Protein AF-A0A925KWK1-F1 (afdb_monomer_lite)

Foldseek 3Di:
DDDQPDPDDAQQWKFFPPPQVRQTWGFHDWDADPPRFTWTWTDRDPDIDTDGPVRMDSDRDHDD

Secondary structure (DSSP, 8-state):
------SS-TT-EEEETT-TT---EEEEEEEEPGGG-EEEEEEETTEEEEEEGGGEESS-----

Radius of gyration: 12.03 Å; chains: 1; bounding box: 30×22×37 Å

Sequence (64 aa):
MIVLNNKYEFGDIVYLKTDTDQHPRIVTAFISCPAGDILYEVNCGTIASRHYEFEITADKVVQV

Structure (mmCIF, N/CA/C/O backbone):
data_AF-A0A925KWK1-F1
#
_entry.id   AF-A0A925KWK1-F1
#
loop_
_atom_site.group_PDB
_atom_site.id
_atom_site.type_symbol
_atom_site.label_atom_id
_atom_site.label_alt_id
_atom_site.label_comp_id
_atom_site.label_asym_id
_atom_site.label_entity_id
_atom_site.label_seq_id
_atom_site.pdbx_PDB_ins_code
_atom_site.Cartn_x
_atom_site.Cartn_y
_atom_site.Cartn_z
_atom_site.occupancy
_atom_site.B_iso_or_equiv
_atom_site.auth_seq_id
_atom_site.auth_comp_id
_atom_site.auth_asym_id
_atom_site.auth_atom_id
_atom_site.pdbx_PDB_model_num
ATOM 1 N N . MET A 1 1 ? 18.208 1.519 -15.208 1.00 64.00 1 MET A N 1
ATOM 2 C CA . MET A 1 1 ? 17.588 0.690 -14.155 1.00 64.00 1 MET A CA 1
ATOM 3 C C . MET A 1 1 ? 17.105 1.644 -13.080 1.00 64.00 1 MET A C 1
ATOM 5 O O . MET A 1 1 ? 17.901 2.471 -12.656 1.00 64.00 1 MET A O 1
ATOM 9 N N . ILE A 1 2 ? 15.821 1.603 -12.729 1.00 75.88 2 ILE A N 1
ATOM 10 C CA . ILE A 1 2 ? 15.273 2.370 -11.603 1.00 75.88 2 ILE A CA 1
ATOM 11 C C . ILE A 1 2 ? 15.197 1.399 -10.430 1.00 75.88 2 ILE A C 1
ATOM 13 O O . ILE A 1 2 ? 14.697 0.290 -10.598 1.00 75.88 2 ILE A O 1
ATOM 17 N N . VAL A 1 3 ? 15.740 1.798 -9.285 1.00 81.75 3 VAL A N 1
ATOM 18 C CA . VAL A 1 3 ? 15.645 1.041 -8.035 1.00 81.75 3 VAL A CA 1
ATOM 19 C C . VAL A 1 3 ? 14.633 1.766 -7.163 1.00 81.75 3 VAL A C 1
ATOM 21 O O . VAL A 1 3 ? 14.808 2.950 -6.881 1.00 81.75 3 VAL A O 1
ATOM 24 N N . LEU A 1 4 ? 13.567 1.067 -6.787 1.00 83.50 4 LEU A N 1
ATOM 25 C CA . LEU A 1 4 ? 12.588 1.553 -5.822 1.00 83.50 4 LEU A CA 1
ATOM 26 C C . LEU A 1 4 ? 13.012 1.048 -4.444 1.00 83.50 4 LEU A C 1
ATOM 28 O O . LEU A 1 4 ? 13.306 -0.133 -4.294 1.00 83.50 4 LEU A O 1
ATOM 32 N N . ASN A 1 5 ? 13.094 1.946 -3.466 1.00 86.50 5 ASN A N 1
ATOM 33 C CA . ASN A 1 5 ? 13.393 1.590 -2.083 1.00 86.50 5 ASN A CA 1
ATOM 34 C C . ASN A 1 5 ? 12.079 1.520 -1.298 1.00 86.50 5 ASN A C 1
ATOM 36 O O . ASN A 1 5 ? 11.691 2.482 -0.639 1.00 86.50 5 ASN A O 1
ATOM 40 N N . ASN A 1 6 ? 11.347 0.422 -1.479 1.00 92.00 6 ASN A N 1
ATOM 41 C CA . ASN A 1 6 ? 10.077 0.159 -0.812 1.00 92.00 6 ASN A CA 1
ATOM 42 C C . ASN A 1 6 ? 10.299 -0.531 0.544 1.00 92.00 6 ASN A C 1
ATOM 44 O O . ASN A 1 6 ? 11.164 -1.387 0.695 1.00 92.00 6 ASN A O 1
ATOM 48 N N . LYS A 1 7 ? 9.486 -0.162 1.533 1.00 95.38 7 LYS A N 1
ATOM 49 C CA . LYS A 1 7 ? 9.440 -0.767 2.870 1.00 95.38 7 LYS A CA 1
ATOM 50 C C . LYS A 1 7 ? 8.478 -1.950 2.961 1.00 95.38 7 LYS A C 1
ATOM 52 O O . LYS A 1 7 ? 8.685 -2.829 3.791 1.00 95.38 7 LYS A O 1
ATOM 57 N N . TYR A 1 8 ? 7.423 -1.930 2.153 1.00 96.44 8 TYR A N 1
ATOM 58 C CA . TYR A 1 8 ? 6.409 -2.982 2.072 1.00 96.44 8 TYR A CA 1
ATOM 59 C C . TYR A 1 8 ? 6.526 -3.718 0.746 1.00 96.44 8 TYR A C 1
ATOM 61 O O . TYR A 1 8 ? 6.898 -3.106 -0.256 1.00 96.44 8 TYR A O 1
ATOM 69 N N . GLU A 1 9 ? 6.171 -4.996 0.733 1.00 97.12 9 GLU A N 1
ATOM 70 C CA . GLU A 1 9 ? 6.219 -5.876 -0.431 1.00 97.12 9 GLU A CA 1
ATOM 71 C C . GLU A 1 9 ? 4.826 -6.126 -1.023 1.00 97.12 9 GLU A C 1
ATOM 73 O O . GLU A 1 9 ? 3.792 -5.885 -0.396 1.00 97.12 9 GLU A O 1
ATOM 78 N N . PHE A 1 10 ? 4.779 -6.617 -2.265 1.00 97.56 10 PHE A N 1
ATOM 79 C CA . PHE A 1 10 ? 3.518 -7.044 -2.873 1.00 97.56 10 PHE A CA 1
ATOM 80 C C . PHE A 1 10 ? 2.854 -8.138 -2.038 1.00 97.56 10 PHE A C 1
ATOM 82 O O . PHE A 1 10 ? 3.474 -9.146 -1.706 1.00 97.56 10 PHE A O 1
ATOM 89 N N . GLY A 1 11 ? 1.561 -7.973 -1.770 1.00 97.75 11 GLY A N 1
ATOM 90 C CA . GLY A 1 11 ? 0.797 -8.925 -0.971 1.00 97.75 11 GLY A CA 1
ATOM 91 C C . GLY A 1 11 ? 0.833 -8.676 0.537 1.00 97.75 11 GLY A C 1
ATOM 92 O O . GLY A 1 11 ? 0.053 -9.312 1.247 1.00 97.75 11 GLY A O 1
ATOM 93 N N . ASP A 1 12 ? 1.653 -7.739 1.024 1.00 98.19 12 ASP A N 1
ATOM 94 C CA . ASP A 1 12 ? 1.643 -7.360 2.436 1.00 98.19 12 ASP A CA 1
ATOM 95 C C . ASP A 1 12 ? 0.274 -6.816 2.847 1.00 98.19 12 ASP A C 1
ATOM 97 O O . ASP A 1 12 ? -0.355 -6.036 2.121 1.00 98.19 12 ASP A O 1
ATOM 101 N N . ILE A 1 13 ? -0.168 -7.217 4.042 1.00 97.94 13 ILE A N 1
ATOM 102 C CA . ILE A 1 13 ? -1.357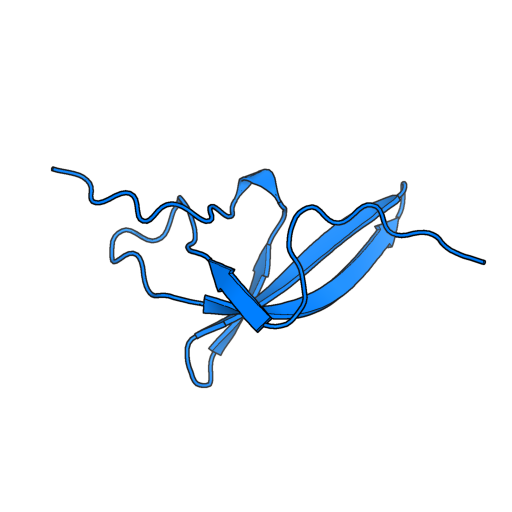 -6.663 4.682 1.00 97.94 13 ILE A CA 1
ATOM 103 C C . ILE A 1 13 ? -0.939 -5.497 5.564 1.00 97.94 13 ILE A C 1
ATOM 105 O O . ILE A 1 13 ? -0.142 -5.642 6.488 1.00 97.94 13 ILE A O 1
ATOM 109 N N . VAL A 1 14 ? -1.530 -4.346 5.286 1.00 97.56 14 VAL A N 1
ATOM 110 C CA . VAL A 1 14 ? -1.258 -3.087 5.962 1.00 97.56 14 VAL A CA 1
ATOM 111 C C . VAL A 1 14 ? -2.556 -2.377 6.337 1.00 97.56 14 VAL A C 1
ATOM 113 O O . VAL A 1 14 ? -3.642 -2.721 5.867 1.00 97.56 14 VAL A O 1
ATOM 116 N N . TYR A 1 15 ? -2.440 -1.356 7.175 1.00 97.31 15 TYR A N 1
ATOM 117 C CA . TYR A 1 15 ? -3.544 -0.531 7.653 1.00 97.31 15 TYR A CA 1
ATOM 118 C C . TYR A 1 15 ? -3.212 0.941 7.442 1.00 97.31 15 TYR A C 1
ATOM 120 O O . TYR A 1 15 ? -2.044 1.333 7.472 1.00 97.31 15 TYR A O 1
ATOM 128 N N . LEU A 1 16 ? -4.234 1.773 7.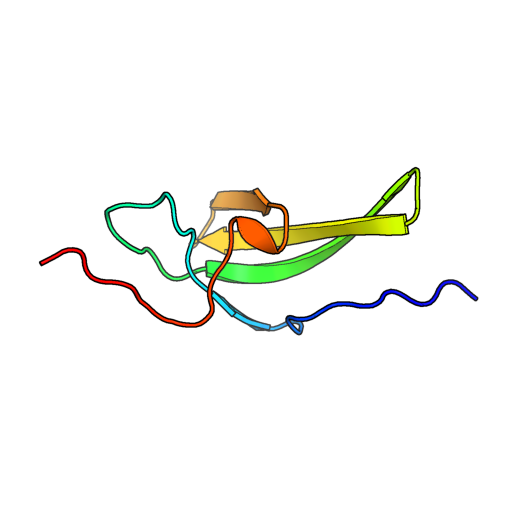256 1.00 96.19 16 LEU A N 1
ATOM 129 C CA . LEU A 1 16 ? -4.039 3.220 7.263 1.00 96.19 16 LEU A CA 1
ATOM 130 C C . LEU A 1 16 ? -4.064 3.711 8.707 1.00 96.19 16 LEU A C 1
ATOM 132 O O . LEU A 1 16 ? -4.974 3.379 9.464 1.00 96.19 16 LEU A O 1
ATOM 136 N N . LYS A 1 17 ? -3.102 4.550 9.087 1.00 95.06 17 LYS A N 1
ATOM 137 C CA . LYS A 1 17 ? -3.050 5.145 10.434 1.00 95.06 17 LYS A CA 1
ATOM 138 C C . LYS A 1 17 ? -4.250 6.048 10.730 1.00 95.06 17 LYS A C 1
ATOM 140 O O . LYS A 1 17 ? -4.576 6.271 11.889 1.00 95.06 17 LYS A O 1
ATOM 145 N N . THR A 1 18 ? -4.879 6.581 9.686 1.00 92.69 18 THR A N 1
ATOM 146 C CA . THR A 1 18 ? -6.052 7.463 9.752 1.00 92.69 18 THR A CA 1
ATOM 147 C C . THR A 1 18 ? -7.384 6.713 9.671 1.00 92.69 18 THR A C 1
ATOM 149 O O . THR A 1 18 ? -8.423 7.317 9.921 1.00 92.69 18 THR A O 1
ATOM 152 N N . ASP A 1 19 ? -7.379 5.419 9.329 1.00 92.00 19 ASP A N 1
ATOM 153 C CA . ASP A 1 19 ? -8.586 4.589 9.255 1.00 92.00 19 ASP A CA 1
ATOM 154 C C . ASP A 1 19 ? -8.945 4.108 10.662 1.00 92.00 19 ASP A C 1
ATOM 156 O O . ASP A 1 19 ? -8.293 3.223 11.216 1.00 92.00 19 ASP A O 1
ATOM 160 N N . THR A 1 20 ? -9.969 4.717 11.258 1.00 90.88 20 THR A N 1
ATOM 161 C CA . THR A 1 20 ? -10.420 4.412 12.625 1.00 90.88 20 THR A CA 1
ATOM 162 C C . THR A 1 20 ? -10.873 2.967 12.786 1.00 90.88 20 THR A C 1
ATOM 164 O O . THR A 1 20 ? -10.708 2.387 13.856 1.00 90.88 20 THR A O 1
ATOM 167 N N . ASP A 1 21 ? -11.391 2.370 11.716 1.00 92.19 21 ASP A N 1
ATOM 168 C CA . ASP A 1 21 ? -11.892 0.999 11.719 1.00 92.19 21 ASP A CA 1
ATOM 169 C C . ASP A 1 21 ? -10.771 -0.019 11.442 1.00 92.19 21 ASP A C 1
ATOM 171 O O . ASP A 1 21 ? -10.959 -1.227 11.618 1.00 92.19 21 ASP A O 1
ATOM 175 N N . GLN A 1 22 ? -9.584 0.461 11.042 1.00 91.25 22 GLN A N 1
ATOM 176 C CA . GLN A 1 22 ? -8.396 -0.346 10.758 1.00 91.25 22 GLN A CA 1
ATOM 177 C C . GLN A 1 22 ? -8.713 -1.500 9.792 1.00 91.25 22 GLN A C 1
ATOM 179 O O . GLN A 1 22 ? -8.387 -2.667 10.055 1.00 91.25 22 GLN A O 1
ATOM 184 N N . HIS A 1 23 ? -9.368 -1.186 8.669 1.00 95.69 23 HIS A N 1
ATOM 185 C CA . HIS A 1 23 ? -9.637 -2.176 7.632 1.00 95.69 23 HIS A CA 1
ATOM 186 C C . HIS A 1 23 ? -8.316 -2.673 7.020 1.00 95.69 23 HIS A C 1
ATOM 188 O O . HIS A 1 23 ? -7.495 -1.846 6.607 1.00 95.69 23 HIS A O 1
ATOM 194 N N . PRO A 1 24 ? -8.089 -3.999 6.936 1.00 96.81 24 PRO A N 1
ATOM 195 C CA . PRO A 1 24 ? -6.883 -4.544 6.329 1.00 96.81 24 PRO A CA 1
ATOM 196 C C . PRO A 1 24 ? -6.868 -4.256 4.829 1.00 96.81 24 PRO A C 1
ATOM 198 O O . PRO A 1 24 ? -7.882 -4.400 4.142 1.00 96.81 24 PRO A O 1
ATOM 201 N N . ARG A 1 25 ? -5.700 -3.878 4.314 1.00 97.94 25 ARG A N 1
ATOM 202 C CA . ARG A 1 25 ? -5.492 -3.568 2.900 1.00 97.94 25 ARG A CA 1
ATOM 203 C C . ARG A 1 25 ? -4.282 -4.317 2.377 1.00 97.94 25 ARG A C 1
ATOM 205 O O . ARG A 1 25 ? -3.285 -4.419 3.079 1.00 97.94 25 ARG A O 1
ATOM 212 N N . ILE A 1 26 ? -4.366 -4.827 1.156 1.00 98.31 26 ILE A N 1
ATOM 213 C CA . ILE A 1 26 ? -3.269 -5.552 0.507 1.00 98.31 26 ILE A CA 1
ATOM 214 C C . ILE A 1 26 ? -2.491 -4.622 -0.423 1.00 98.31 26 ILE A C 1
ATOM 216 O O . ILE A 1 26 ? -3.113 -3.889 -1.189 1.00 98.31 26 ILE A O 1
ATOM 220 N N . VAL A 1 27 ? -1.159 -4.649 -0.377 1.00 98.38 27 VAL A N 1
ATOM 221 C CA . VAL A 1 27 ? -0.298 -3.887 -1.300 1.00 98.38 27 VAL A CA 1
ATOM 222 C C . VAL A 1 27 ? -0.338 -4.511 -2.698 1.00 98.38 27 VAL A C 1
ATOM 224 O O . VAL A 1 27 ? 0.003 -5.684 -2.871 1.00 98.38 27 VAL A O 1
ATOM 227 N N . THR A 1 28 ? -0.736 -3.730 -3.707 1.00 98.38 28 THR A N 1
ATOM 228 C CA . THR A 1 28 ? -0.941 -4.207 -5.090 1.00 98.38 28 THR A CA 1
ATOM 229 C C . THR A 1 28 ? -0.128 -3.469 -6.147 1.00 98.38 28 THR A C 1
ATOM 231 O O . THR A 1 28 ? 0.070 -4.020 -7.228 1.00 98.38 28 THR A O 1
ATOM 234 N N . ALA A 1 29 ? 0.359 -2.254 -5.871 1.00 97.12 29 ALA A N 1
ATOM 235 C CA . ALA A 1 29 ? 1.212 -1.504 -6.796 1.00 97.12 29 ALA A CA 1
ATOM 236 C C . ALA A 1 29 ? 2.206 -0.598 -6.061 1.00 97.12 29 ALA A C 1
ATOM 238 O O . ALA A 1 29 ? 1.893 -0.038 -5.011 1.00 97.12 29 ALA A O 1
ATOM 239 N N . PHE A 1 30 ? 3.368 -0.386 -6.681 1.00 96.50 30 PHE A N 1
ATOM 240 C CA . PHE A 1 30 ? 4.300 0.681 -6.324 1.00 96.50 30 PHE A CA 1
ATOM 241 C C . PHE A 1 30 ? 4.321 1.709 -7.447 1.00 96.50 30 PHE A C 1
ATOM 243 O O . PHE A 1 30 ? 4.532 1.369 -8.613 1.00 96.50 30 PHE A O 1
ATOM 250 N N . ILE A 1 31 ? 4.097 2.970 -7.101 1.00 95.06 31 ILE A N 1
ATOM 251 C CA . ILE A 1 31 ? 4.021 4.070 -8.056 1.00 95.06 31 ILE A CA 1
ATOM 252 C C . ILE A 1 31 ? 5.187 5.004 -7.768 1.00 95.06 31 ILE A C 1
ATOM 254 O O . ILE A 1 31 ? 5.235 5.639 -6.717 1.00 95.06 31 ILE A O 1
ATOM 258 N N . SER A 1 32 ? 6.126 5.086 -8.709 1.00 92.56 32 SER A N 1
ATOM 259 C CA . SER A 1 32 ? 7.239 6.029 -8.631 1.00 92.56 32 SER A CA 1
ATOM 260 C C . SER A 1 32 ? 6.748 7.450 -8.897 1.00 92.56 32 SER A C 1
ATOM 262 O O . SER A 1 32 ? 6.187 7.727 -9.963 1.00 92.56 32 SER A O 1
ATOM 264 N N . CYS A 1 33 ? 7.003 8.353 -7.964 1.00 90.00 33 CYS A N 1
ATOM 265 C CA . CYS A 1 33 ? 6.706 9.771 -8.084 1.00 90.00 33 CYS A CA 1
ATOM 266 C C . CYS A 1 33 ? 7.969 10.572 -8.459 1.00 90.00 33 CYS A C 1
ATOM 268 O O . CYS A 1 33 ? 9.097 10.080 -8.330 1.00 90.00 33 CYS A O 1
ATOM 270 N N . PRO A 1 34 ? 7.813 11.821 -8.943 1.00 87.12 34 PRO A N 1
ATOM 271 C CA . PRO A 1 34 ? 8.937 12.742 -9.085 1.00 87.12 34 PRO A CA 1
ATOM 272 C C . PRO A 1 34 ? 9.729 12.868 -7.776 1.00 87.12 34 PRO A C 1
ATOM 274 O O . PRO A 1 34 ? 9.181 12.666 -6.700 1.00 87.12 34 PRO A O 1
ATOM 277 N N . ALA A 1 35 ? 11.016 13.207 -7.873 1.00 84.44 35 ALA A N 1
ATOM 278 C CA . ALA A 1 35 ? 11.949 13.292 -6.740 1.00 84.44 35 ALA A CA 1
ATOM 279 C C . ALA A 1 35 ? 12.273 11.965 -6.016 1.00 84.44 35 ALA A C 1
ATOM 281 O O . ALA A 1 35 ? 13.043 11.980 -5.062 1.00 84.44 35 ALA A O 1
ATOM 282 N N . GLY A 1 36 ? 11.801 10.820 -6.523 1.00 82.56 36 GLY A N 1
ATOM 283 C CA . GLY A 1 36 ? 12.171 9.496 -6.004 1.00 82.56 36 GLY A CA 1
ATOM 284 C C . GLY A 1 36 ? 11.239 8.957 -4.919 1.00 82.56 36 GLY A C 1
ATOM 285 O O . GLY A 1 36 ? 11.517 7.892 -4.372 1.00 82.56 36 GLY A O 1
ATOM 286 N N . ASP A 1 37 ? 10.135 9.652 -4.644 1.00 89.19 37 ASP A N 1
ATOM 287 C CA . ASP A 1 37 ? 9.110 9.183 -3.716 1.00 89.19 37 ASP A CA 1
ATOM 288 C C . ASP A 1 37 ? 8.338 7.981 -4.281 1.00 89.19 37 ASP A C 1
ATOM 290 O O . ASP A 1 37 ? 8.249 7.774 -5.497 1.00 89.19 37 ASP A O 1
ATOM 294 N N . ILE A 1 38 ? 7.745 7.197 -3.381 1.00 93.69 38 ILE A N 1
ATOM 295 C CA . ILE A 1 38 ? 6.944 6.018 -3.715 1.00 93.69 38 ILE A CA 1
ATOM 296 C C . ILE A 1 38 ? 5.573 6.149 -3.058 1.00 93.69 38 ILE A C 1
ATOM 298 O O . ILE A 1 38 ? 5.465 6.358 -1.848 1.00 93.69 38 ILE A O 1
ATOM 302 N N . LEU A 1 39 ? 4.529 5.977 -3.864 1.00 96.38 39 LEU A N 1
ATOM 303 C CA . LEU A 1 39 ? 3.178 5.724 -3.379 1.00 96.38 39 LEU A CA 1
ATOM 304 C C . LEU A 1 39 ? 2.879 4.229 -3.453 1.00 96.38 39 LEU A C 1
ATOM 306 O O . LEU A 1 39 ? 3.150 3.574 -4.463 1.00 96.38 39 LEU A O 1
ATOM 310 N N . TYR A 1 40 ? 2.269 3.716 -2.395 1.00 97.94 40 TYR A N 1
ATOM 311 C CA . TYR A 1 40 ? 1.777 2.349 -2.312 1.00 97.94 40 TYR A CA 1
ATOM 312 C C . TYR A 1 40 ? 0.301 2.357 -2.690 1.00 97.94 40 TYR A C 1
ATOM 314 O O . TYR A 1 40 ? -0.502 3.039 -2.049 1.00 97.94 40 TYR A O 1
ATOM 322 N N . GLU A 1 41 ? -0.069 1.613 -3.727 1.00 98.31 41 GLU A N 1
ATOM 323 C CA . GLU A 1 41 ? -1.471 1.286 -3.960 1.00 98.31 41 GLU A CA 1
ATOM 324 C C . GLU A 1 41 ? -1.854 0.107 -3.074 1.00 98.31 41 GLU A C 1
ATOM 326 O O . GLU A 1 41 ? -1.195 -0.937 -3.085 1.00 98.31 41 GLU A O 1
ATOM 331 N N . VAL A 1 42 ? -2.913 0.301 -2.295 1.00 98.44 42 VAL A N 1
ATOM 332 C CA . VAL A 1 42 ? -3.455 -0.704 -1.389 1.00 98.44 42 VAL A CA 1
ATOM 333 C C . VAL A 1 42 ? -4.942 -0.901 -1.644 1.00 98.44 42 VAL A C 1
ATOM 335 O O . VAL A 1 42 ? -5.694 0.070 -1.811 1.00 98.44 42 VAL A O 1
ATOM 338 N N . ASN A 1 43 ? -5.371 -2.160 -1.615 1.00 98.25 43 ASN A N 1
ATOM 339 C CA . ASN A 1 43 ? -6.745 -2.549 -1.905 1.00 98.25 43 ASN A CA 1
ATOM 340 C C . ASN A 1 43 ? -7.455 -3.078 -0.659 1.00 98.25 43 ASN A C 1
ATOM 342 O O . ASN A 1 43 ? -6.951 -3.958 0.034 1.00 98.25 43 ASN A O 1
ATOM 346 N N . CYS A 1 44 ? -8.662 -2.575 -0.413 1.00 97.31 44 CYS A N 1
ATOM 347 C CA . CYS A 1 44 ? -9.609 -3.095 0.570 1.00 97.31 44 CYS A CA 1
ATOM 348 C C . CYS A 1 44 ? -10.837 -3.621 -0.183 1.00 97.31 44 CYS A C 1
ATOM 350 O O . CYS A 1 44 ? -11.737 -2.858 -0.543 1.00 97.31 44 CYS A O 1
ATOM 352 N N . GLY A 1 45 ? -10.848 -4.920 -0.494 1.00 95.12 45 GLY A N 1
ATOM 353 C CA . GLY A 1 45 ? -11.859 -5.505 -1.377 1.00 95.12 45 GLY A CA 1
ATOM 354 C C . GLY A 1 45 ? -11.792 -4.892 -2.779 1.00 95.12 45 GLY A C 1
ATOM 355 O O . GLY A 1 45 ? -10.789 -5.036 -3.472 1.00 95.12 45 GLY A O 1
ATOM 356 N N . THR A 1 46 ? -12.852 -4.196 -3.194 1.00 95.81 46 THR A N 1
ATOM 357 C CA . THR A 1 46 ? -12.944 -3.536 -4.511 1.00 95.81 46 THR A CA 1
ATOM 358 C C . THR A 1 46 ? -12.467 -2.082 -4.509 1.00 95.81 46 THR A C 1
ATOM 360 O O . THR A 1 46 ? -12.524 -1.425 -5.547 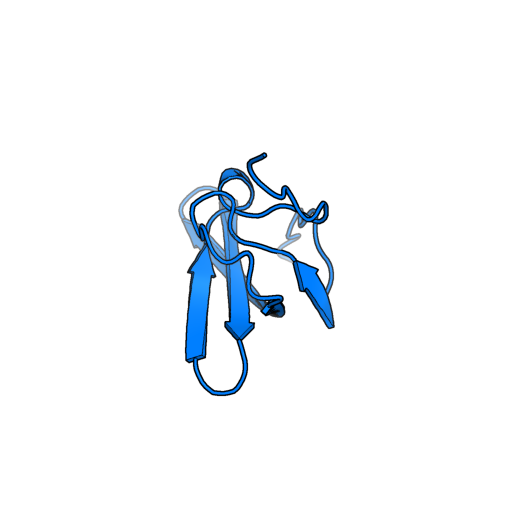1.00 95.81 46 THR A O 1
ATOM 363 N N . ILE A 1 47 ? -12.045 -1.548 -3.359 1.00 97.25 47 ILE A N 1
ATOM 364 C CA . ILE A 1 47 ? -11.620 -0.152 -3.221 1.00 97.25 47 ILE A CA 1
ATOM 365 C C . ILE A 1 47 ? -10.094 -0.097 -3.253 1.00 97.25 47 ILE A C 1
ATOM 367 O O . ILE A 1 47 ? -9.441 -0.594 -2.337 1.00 97.25 47 ILE A O 1
ATOM 371 N N . ALA A 1 48 ? -9.546 0.545 -4.283 1.00 97.44 48 ALA A N 1
ATOM 372 C CA . ALA A 1 48 ? -8.127 0.863 -4.393 1.00 97.44 48 ALA A CA 1
ATOM 373 C C . ALA A 1 48 ? -7.865 2.303 -3.934 1.00 97.44 48 ALA A C 1
ATOM 375 O O . ALA A 1 48 ? -8.670 3.206 -4.172 1.00 97.44 48 ALA A O 1
ATOM 376 N N . SER A 1 49 ? -6.732 2.528 -3.277 1.00 97.94 49 SER A N 1
ATOM 377 C CA . SER A 1 49 ? -6.300 3.856 -2.832 1.00 97.94 49 SER A CA 1
ATOM 378 C C . SER A 1 49 ? -4.778 3.922 -2.756 1.00 97.94 49 SER A C 1
ATOM 380 O O . SER A 1 49 ? -4.133 2.886 -2.624 1.00 97.94 49 SER A O 1
ATOM 382 N N . ARG A 1 50 ? -4.202 5.122 -2.849 1.00 98.06 50 ARG A N 1
ATOM 383 C CA . ARG A 1 50 ? -2.750 5.334 -2.913 1.00 98.06 50 ARG A CA 1
ATOM 384 C C . ARG A 1 50 ? -2.301 6.182 -1.746 1.00 98.06 50 ARG A C 1
ATOM 386 O O . ARG A 1 50 ? -2.915 7.216 -1.503 1.00 98.06 50 ARG A O 1
ATOM 393 N N . HIS A 1 51 ? -1.244 5.749 -1.076 1.00 97.56 51 HIS A N 1
ATOM 394 C CA . HIS A 1 51 ? -0.783 6.371 0.160 1.00 97.56 51 HIS A CA 1
ATOM 395 C C . HIS A 1 51 ? 0.735 6.388 0.221 1.00 97.56 51 HIS A C 1
ATOM 397 O O . HIS A 1 51 ? 1.409 5.507 -0.322 1.00 97.56 51 HIS A O 1
ATOM 403 N N . TYR A 1 52 ? 1.270 7.392 0.898 1.00 95.75 52 TYR A N 1
ATOM 404 C CA . TYR A 1 52 ? 2.675 7.428 1.258 1.00 95.75 52 TYR A CA 1
ATOM 405 C C . TYR A 1 52 ? 2.972 6.415 2.359 1.00 95.75 52 TYR A C 1
ATOM 407 O O . TYR A 1 52 ? 2.117 6.058 3.170 1.00 95.75 52 TYR A O 1
ATOM 415 N N . GLU A 1 53 ? 4.236 6.006 2.443 1.00 95.44 53 GLU A N 1
ATOM 416 C CA . GLU A 1 53 ? 4.703 5.067 3.464 1.00 95.44 53 GLU A CA 1
ATOM 417 C C . GLU A 1 53 ? 4.317 5.491 4.889 1.00 95.44 53 GLU A C 1
ATOM 419 O O . GLU A 1 53 ? 3.936 4.661 5.712 1.00 95.44 53 GLU A O 1
ATOM 424 N N . PHE A 1 54 ? 4.389 6.792 5.193 1.00 95.00 54 PHE A N 1
ATOM 425 C CA . PHE A 1 54 ? 4.121 7.298 6.538 1.00 95.00 54 PHE A CA 1
ATOM 426 C C . PHE A 1 54 ? 2.639 7.238 6.930 1.00 95.00 54 PHE A C 1
ATOM 428 O O . PHE A 1 54 ? 2.342 7.307 8.124 1.00 95.00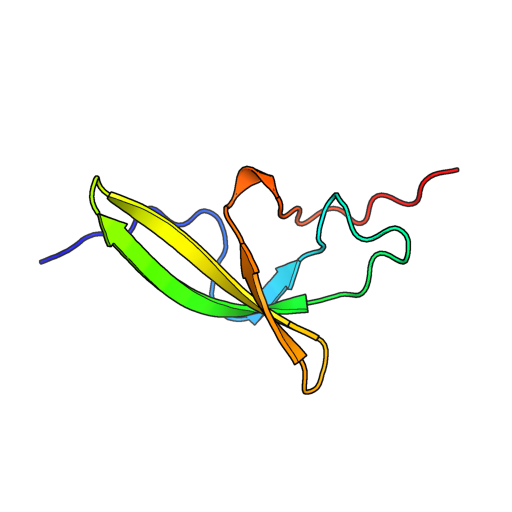 54 PHE A O 1
ATOM 435 N N . GLU A 1 55 ? 1.724 7.098 5.972 1.00 96.88 55 GLU A N 1
ATOM 436 C CA . GLU A 1 55 ? 0.279 6.971 6.205 1.00 96.88 55 GLU A CA 1
ATOM 437 C C . GLU A 1 55 ? -0.120 5.524 6.525 1.00 96.88 55 GLU A C 1
ATOM 439 O O . GLU A 1 55 ? -1.194 5.278 7.077 1.00 96.88 55 GLU A O 1
ATOM 444 N N . ILE A 1 56 ? 0.765 4.572 6.219 1.00 96.69 56 ILE A N 1
ATOM 445 C CA . ILE A 1 56 ? 0.533 3.134 6.302 1.00 96.69 56 ILE A CA 1
ATOM 446 C C . ILE A 1 56 ? 1.296 2.532 7.496 1.00 96.69 56 ILE A C 1
ATOM 448 O O . ILE A 1 56 ? 2.329 3.040 7.941 1.00 96.69 56 ILE A O 1
ATOM 452 N N . THR A 1 57 ? 0.771 1.447 8.062 1.00 96.50 57 THR A N 1
ATOM 453 C CA . THR A 1 57 ? 1.411 0.658 9.120 1.00 96.50 57 THR A CA 1
ATOM 454 C C . THR A 1 57 ? 1.157 -0.839 8.920 1.00 96.50 57 THR A C 1
ATOM 456 O O . THR A 1 57 ? 0.098 -1.224 8.431 1.00 96.50 57 THR A O 1
ATOM 459 N N . ALA A 1 58 ? 2.120 -1.685 9.299 1.00 95.94 58 ALA A N 1
ATOM 460 C CA . ALA A 1 58 ? 1.915 -3.139 9.378 1.00 95.94 58 ALA A CA 1
ATOM 461 C C . ALA A 1 58 ? 1.198 -3.537 10.681 1.00 95.94 58 ALA A C 1
ATOM 463 O O . ALA A 1 58 ? 0.522 -4.563 10.744 1.00 95.94 58 ALA A O 1
ATOM 464 N N . ASP A 1 59 ? 1.316 -2.700 11.713 1.00 93.62 59 ASP A N 1
ATOM 465 C CA . ASP A 1 59 ? 0.695 -2.931 13.009 1.00 93.62 59 ASP A CA 1
ATOM 466 C C . ASP A 1 59 ? -0.740 -2.421 13.000 1.00 93.62 59 ASP A C 1
ATOM 468 O O . ASP A 1 59 ? -0.988 -1.249 12.705 1.00 93.62 59 ASP A O 1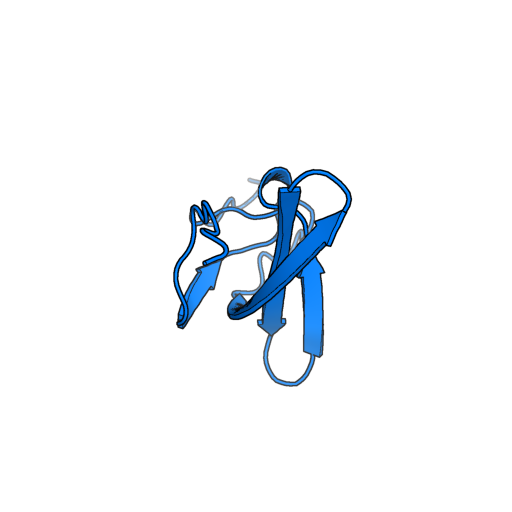
ATOM 472 N N . LYS A 1 60 ? -1.681 -3.289 13.374 1.00 86.25 60 LYS A N 1
ATOM 473 C CA . LYS A 1 60 ? -3.064 -2.887 13.615 1.00 86.25 60 LYS A CA 1
ATOM 474 C C . LYS A 1 60 ? -3.128 -2.102 14.923 1.00 86.25 60 LYS A C 1
ATOM 476 O O . LYS A 1 60 ? -2.989 -2.684 15.998 1.00 86.25 60 LYS A O 1
ATOM 481 N N . VAL A 1 61 ? -3.358 -0.794 14.843 1.00 77.38 61 VAL A N 1
ATOM 482 C CA . VAL A 1 61 ? -3.463 0.062 16.031 1.00 77.38 61 VAL A CA 1
ATOM 483 C C . VAL A 1 61 ? -4.936 0.236 16.371 1.00 77.38 61 VAL A C 1
ATOM 485 O O . VAL A 1 61 ? -5.626 1.069 15.793 1.00 77.38 61 VAL A O 1
ATOM 488 N N . VAL A 1 62 ? -5.436 -0.571 17.305 1.00 69.50 62 VAL A N 1
ATOM 489 C CA . VAL A 1 62 ? -6.779 -0.372 17.864 1.00 69.50 62 VAL A CA 1
ATOM 49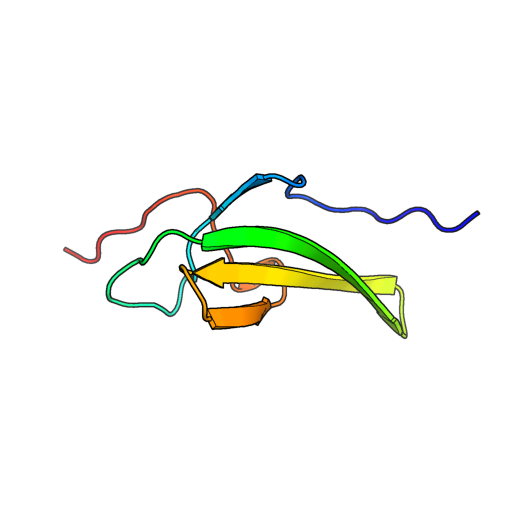0 C C . VAL A 1 62 ? -6.691 0.800 18.839 1.00 69.50 62 VAL A C 1
ATOM 492 O O . VAL A 1 62 ? -5.977 0.709 19.836 1.00 69.50 62 VAL A O 1
ATOM 495 N N . GLN A 1 63 ? -7.365 1.914 18.542 1.00 60.50 63 GLN A N 1
ATOM 496 C CA . GLN A 1 63 ? -7.527 2.982 19.529 1.00 60.50 63 GLN A CA 1
ATOM 497 C C . GLN A 1 63 ? -8.431 2.449 20.650 1.00 60.50 63 GLN A C 1
ATOM 499 O O . GLN A 1 63 ? -9.566 2.053 20.387 1.00 60.50 63 GLN A O 1
ATOM 504 N N . VAL A 1 64 ? -7.874 2.350 21.862 1.00 56.25 64 VAL A N 1
ATOM 505 C CA . VAL A 1 64 ? -8.574 1.948 23.098 1.00 56.25 64 VAL A CA 1
ATOM 506 C C . VAL A 1 64 ? -9.272 3.154 23.706 1.00 56.25 64 VAL A C 1
ATOM 508 O O . VAL A 1 64 ? -8.630 4.229 23.739 1.00 56.25 64 VAL A O 1
#

pLDDT: mean 91.94, std 9.27, range [56.25, 98.44]